Protein AF-A0A317YM47-F1 (afdb_monomer)

Nearest PDB structures (foldseek):
  3ntj-assembly2_D  TM=9.714E-01  e=4.914E-04  Plasmodium falciparum 3D7
  3ntj-assembly2_C  TM=9.735E-01  e=5.631E-04  Plasmodium falciparum 3D7
  1z7d-assembly1_B  TM=9.618E-01  e=5.260E-04  Plasmodium yoelii yoelii
  1z7d-assembly3_E  TM=9.668E-01  e=6.451E-04  Plasmodium yoelii yoelii
  3ntj-assembly1_B  TM=9.731E-01  e=6.906E-04  Plasmodium falciparum 3D7

Structure (mmCIF, N/CA/C/O backbone):
data_AF-A0A317YM47-F1
#
_entry.id   AF-A0A317YM47-F1
#
loop_
_atom_site.group_PDB
_atom_site.id
_atom_site.type_symbol
_atom_site.label_atom_id
_atom_site.label_alt_id
_atom_site.label_comp_id
_atom_site.label_asym_id
_atom_site.label_entity_id
_atom_site.label_seq_id
_atom_site.pdbx_PDB_ins_code
_atom_site.Cartn_x
_atom_site.Cartn_y
_atom_site.Cartn_z
_atom_site.occupancy
_atom_site.B_iso_or_equiv
_atom_site.auth_seq_id
_atom_site.auth_comp_id
_atom_site.auth_asym_id
_atom_site.auth_atom_id
_atom_site.pdbx_PDB_model_num
ATOM 1 N N . MET A 1 1 ? 11.230 -24.481 -0.332 1.00 37.56 1 MET A N 1
ATOM 2 C CA . MET A 1 1 ? 10.811 -23.924 -1.634 1.00 37.56 1 MET A CA 1
ATOM 3 C C . MET A 1 1 ? 9.310 -23.707 -1.555 1.00 37.56 1 MET A C 1
ATOM 5 O O . MET A 1 1 ? 8.577 -24.681 -1.653 1.00 37.56 1 MET A O 1
ATOM 9 N N . TYR A 1 2 ? 8.850 -22.500 -1.218 1.00 42.88 2 TYR A N 1
ATOM 10 C CA . TYR A 1 2 ? 7.416 -22.237 -1.076 1.00 42.88 2 TYR A CA 1
ATOM 11 C C . TYR A 1 2 ? 6.755 -22.315 -2.456 1.00 42.88 2 TYR A C 1
ATOM 13 O O . TYR A 1 2 ? 6.874 -21.395 -3.259 1.00 42.88 2 TYR A O 1
ATOM 21 N N . GLY A 1 3 ? 6.130 -23.457 -2.742 1.00 48.72 3 GLY A N 1
ATOM 22 C CA . GLY A 1 3 ? 5.210 -23.625 -3.856 1.00 48.72 3 GLY A CA 1
ATOM 23 C C . GLY A 1 3 ? 3.867 -23.028 -3.462 1.00 48.72 3 GLY A C 1
ATOM 24 O O . GLY A 1 3 ? 3.157 -23.603 -2.643 1.00 48.72 3 GLY A O 1
ATOM 25 N N . GLY A 1 4 ? 3.562 -21.856 -4.005 1.00 52.31 4 GLY A N 1
ATOM 26 C CA . GLY A 1 4 ? 2.225 -21.275 -4.005 1.00 52.31 4 GLY A CA 1
ATOM 27 C C . GLY A 1 4 ? 1.773 -21.128 -5.451 1.00 52.31 4 GLY A C 1
ATOM 28 O O . GLY A 1 4 ? 2.580 -20.755 -6.303 1.00 52.31 4 GLY A O 1
ATOM 29 N N . ASP A 1 5 ? 0.518 -21.474 -5.725 1.00 57.84 5 ASP A N 1
ATOM 30 C CA . ASP A 1 5 ? -0.122 -21.369 -7.036 1.00 57.84 5 ASP A CA 1
ATOM 31 C C . ASP A 1 5 ? 0.254 -20.065 -7.755 1.00 57.84 5 ASP A C 1
ATOM 33 O O . ASP A 1 5 ? 0.061 -18.972 -7.222 1.00 57.84 5 ASP A O 1
ATOM 37 N N . CYS A 1 6 ? 0.770 -20.169 -8.984 1.00 55.78 6 CYS A N 1
ATOM 38 C CA . CYS A 1 6 ? 1.185 -19.027 -9.805 1.00 55.78 6 CYS A CA 1
ATOM 39 C C . CYS A 1 6 ? -0.045 -18.314 -10.399 1.00 55.78 6 CYS A C 1
ATOM 41 O O . CYS A 1 6 ? -0.243 -18.255 -11.612 1.00 55.78 6 CYS A O 1
ATOM 43 N N . ARG A 1 7 ? -0.944 -17.828 -9.539 1.00 65.19 7 ARG A N 1
ATOM 44 C CA . ARG A 1 7 ? -2.012 -16.917 -9.943 1.00 65.19 7 ARG A CA 1
ATOM 45 C C . ARG A 1 7 ? -1.433 -15.517 -9.943 1.00 65.19 7 ARG A C 1
ATOM 47 O O . ARG A 1 7 ? -1.221 -14.939 -8.885 1.00 65.19 7 ARG A O 1
ATOM 54 N N . VAL A 1 8 ? -1.194 -14.987 -11.139 1.00 72.88 8 VAL A N 1
ATOM 55 C CA . VAL A 1 8 ? -0.821 -13.582 -11.319 1.00 72.88 8 VAL A CA 1
ATOM 56 C C . VAL A 1 8 ? -1.937 -12.718 -10.743 1.00 72.88 8 VAL A C 1
ATOM 58 O O . VAL A 1 8 ? -3.071 -12.734 -11.226 1.00 72.88 8 VAL A O 1
ATOM 61 N N . THR A 1 9 ? 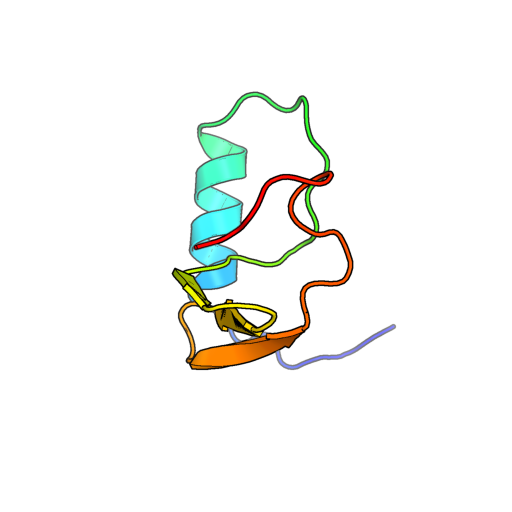-1.622 -11.983 -9.685 1.00 85.00 9 THR A N 1
ATOM 62 C CA . THR A 1 9 ? -2.559 -11.087 -9.015 1.00 85.00 9 THR A CA 1
ATOM 63 C C . THR A 1 9 ? -2.491 -9.689 -9.622 1.00 85.00 9 THR A C 1
ATOM 65 O O . THR A 1 9 ? -1.526 -9.297 -10.284 1.00 85.00 9 THR A O 1
ATOM 68 N N . LYS A 1 10 ? -3.516 -8.875 -9.356 1.00 88.00 10 LYS A N 1
ATOM 69 C CA . LYS A 1 10 ? -3.494 -7.449 -9.709 1.00 88.00 10 LYS A CA 1
ATOM 70 C C . LYS A 1 10 ? -2.314 -6.715 -9.048 1.00 88.00 10 LYS A C 1
ATOM 72 O O . LYS A 1 10 ? -1.776 -5.780 -9.637 1.00 88.00 10 LYS A O 1
ATOM 77 N N . SER A 1 11 ? -1.888 -7.162 -7.866 1.00 89.88 11 SER A N 1
ATOM 78 C CA . SER A 1 11 ? -0.714 -6.644 -7.159 1.00 89.88 11 SER A CA 1
ATOM 79 C C . SER A 1 11 ? 0.583 -6.922 -7.924 1.00 89.88 11 SER A C 1
ATOM 81 O O . SER A 1 11 ? 1.393 -6.012 -8.082 1.00 89.88 11 SER A O 1
ATOM 83 N N . ASP A 1 12 ? 0.747 -8.122 -8.489 1.00 90.06 12 ASP A N 1
ATOM 84 C CA . ASP A 1 12 ? 1.945 -8.486 -9.263 1.00 90.06 12 ASP A CA 1
ATOM 85 C C . ASP A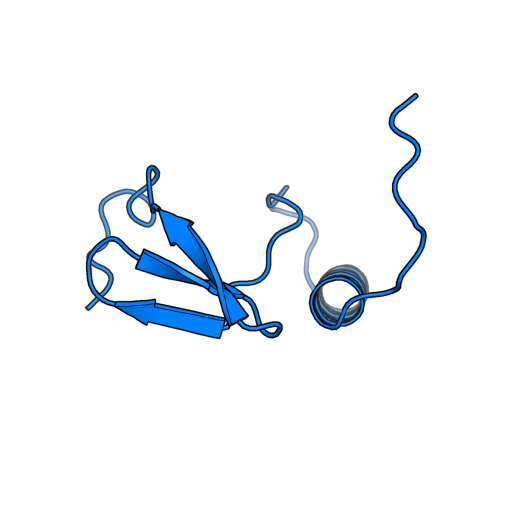 1 12 ? 2.121 -7.601 -10.501 1.00 90.06 12 ASP A C 1
ATOM 87 O O . ASP A 1 12 ? 3.222 -7.120 -10.782 1.00 90.06 12 ASP A O 1
ATOM 91 N N . ALA A 1 13 ? 1.024 -7.319 -11.209 1.00 90.88 13 ALA A N 1
ATOM 92 C CA . ALA A 1 13 ? 1.035 -6.430 -12.369 1.00 90.88 13 ALA A CA 1
ATOM 93 C C . ALA A 1 13 ? 1.454 -4.994 -11.998 1.00 90.88 13 ALA A C 1
ATOM 95 O O . ALA A 1 13 ? 2.220 -4.354 -12.723 1.00 90.88 13 ALA A O 1
ATOM 96 N N . LEU A 1 14 ? 0.985 -4.489 -10.853 1.00 90.19 14 LEU A N 1
ATOM 97 C CA . LEU A 1 14 ? 1.341 -3.156 -10.360 1.00 90.19 14 LEU A CA 1
ATOM 98 C C . LEU A 1 14 ? 2.805 -3.093 -9.908 1.00 90.19 14 LEU A C 1
ATOM 100 O O . LEU A 1 14 ? 3.505 -2.142 -10.252 1.00 90.19 14 LEU A O 1
ATOM 104 N N . ILE A 1 15 ? 3.301 -4.128 -9.228 1.00 91.00 15 ILE A N 1
ATOM 105 C CA . ILE A 1 15 ? 4.715 -4.238 -8.842 1.00 91.00 15 ILE A CA 1
ATOM 106 C C . ILE A 1 15 ? 5.611 -4.266 -10.087 1.00 91.00 15 ILE A C 1
ATOM 108 O O . ILE A 1 15 ? 6.624 -3.565 -10.131 1.00 91.00 15 ILE A O 1
ATOM 112 N N . ALA A 1 16 ? 5.240 -5.033 -11.117 1.00 90.69 16 ALA A N 1
ATOM 113 C CA . ALA A 1 16 ? 5.980 -5.088 -12.376 1.00 90.69 16 ALA A CA 1
ATOM 114 C C . ALA A 1 16 ? 6.036 -3.718 -13.071 1.00 90.69 16 ALA A C 1
ATOM 116 O O . ALA A 1 16 ? 7.102 -3.298 -13.524 1.00 90.69 16 ALA A O 1
ATOM 117 N N . LYS A 1 17 ? 4.918 -2.980 -13.089 1.00 90.62 17 LYS A N 1
ATOM 118 C CA . LYS A 1 17 ? 4.862 -1.621 -13.644 1.00 90.62 17 LYS A CA 1
ATOM 119 C C . LYS A 1 17 ? 5.790 -0.658 -12.898 1.00 90.62 17 LYS A C 1
ATOM 121 O O . LYS A 1 17 ? 6.550 0.064 -13.537 1.00 90.62 17 LYS A O 1
ATOM 126 N N . THR A 1 18 ? 5.780 -0.673 -11.564 1.00 89.06 18 THR A N 1
ATOM 127 C CA . THR A 1 18 ? 6.660 0.189 -10.755 1.00 89.06 18 THR A CA 1
ATOM 128 C C . THR A 1 18 ? 8.132 -0.156 -10.957 1.00 89.06 18 THR A C 1
ATOM 130 O O . THR A 1 18 ? 8.954 0.748 -11.058 1.00 89.06 18 THR A O 1
ATOM 133 N N . LYS A 1 19 ? 8.478 -1.443 -11.096 1.00 88.19 19 LYS A N 1
ATOM 134 C CA . LYS A 1 19 ? 9.847 -1.861 -11.439 1.00 88.19 19 LYS A CA 1
ATOM 135 C C . LYS A 1 19 ? 10.286 -1.362 -12.816 1.00 88.19 19 LYS A C 1
ATOM 137 O O . LYS A 1 19 ? 11.457 -1.068 -12.990 1.00 88.19 19 LYS A O 1
ATOM 142 N N . HIS A 1 20 ? 9.386 -1.285 -13.790 1.00 89.88 20 HIS A N 1
ATOM 143 C CA . HIS A 1 20 ? 9.747 -0.839 -15.135 1.00 89.88 20 HIS A CA 1
ATOM 144 C C . HIS A 1 20 ? 9.869 0.688 -15.250 1.00 89.88 20 HIS A C 1
ATOM 146 O O . HIS A 1 20 ? 10.706 1.181 -16.000 1.00 89.88 20 HIS A O 1
ATOM 152 N N . CYS A 1 21 ? 9.033 1.436 -14.522 1.00 88.31 21 CYS A N 1
ATOM 153 C CA . CYS A 1 21 ? 8.919 2.889 -14.680 1.00 88.31 21 CYS A CA 1
ATOM 154 C C . CYS A 1 21 ? 9.540 3.713 -13.535 1.00 88.31 21 CYS A C 1
ATOM 156 O O . CYS A 1 21 ? 9.684 4.924 -13.682 1.00 88.31 21 CYS A O 1
ATOM 158 N N . GLY A 1 22 ? 9.848 3.105 -12.388 1.00 85.56 22 GLY A N 1
ATOM 159 C CA . GLY A 1 22 ? 10.347 3.791 -11.193 1.00 85.56 22 GLY A CA 1
ATOM 160 C C . GLY A 1 22 ? 11.867 3.731 -11.033 1.00 85.56 22 GLY A C 1
ATOM 161 O O . GLY A 1 22 ? 12.530 2.834 -11.546 1.00 85.56 22 GLY A O 1
ATOM 162 N N . VAL A 1 23 ? 12.422 4.672 -10.266 1.00 87.56 23 VAL A N 1
ATOM 163 C CA . VAL A 1 23 ? 13.831 4.629 -9.838 1.00 87.56 23 VAL A CA 1
ATOM 164 C C . VAL A 1 23 ? 14.007 3.558 -8.751 1.00 87.56 23 VAL A C 1
ATOM 166 O O . VAL A 1 23 ? 13.188 3.438 -7.843 1.00 87.56 23 VAL A O 1
ATOM 169 N N . HIS A 1 24 ? 15.082 2.771 -8.828 1.00 87.69 24 HIS A N 1
ATOM 170 C CA . HIS A 1 24 ? 15.342 1.621 -7.949 1.00 87.69 24 HIS A CA 1
ATOM 171 C C . HIS A 1 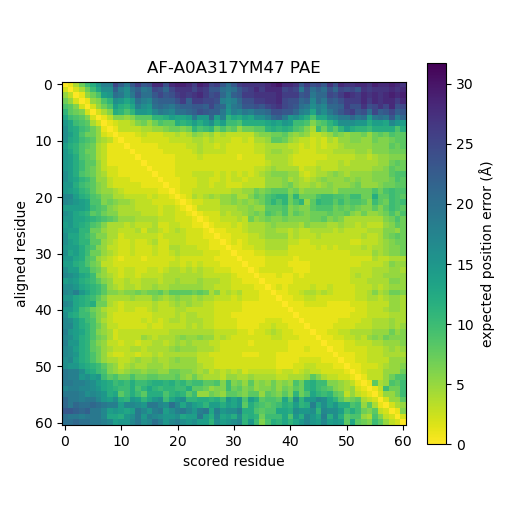24 ? 16.034 1.987 -6.622 1.00 87.69 24 HIS 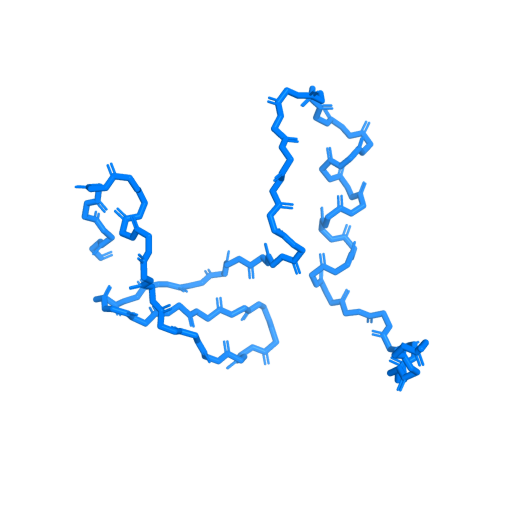A C 1
ATOM 173 O O . HIS A 1 24 ? 17.095 1.458 -6.302 1.00 87.69 24 HIS A O 1
ATOM 179 N N . ASN A 1 25 ? 15.466 2.903 -5.842 1.00 91.81 25 ASN A N 1
ATOM 180 C CA . ASN A 1 25 ? 16.032 3.350 -4.558 1.00 91.81 25 ASN A CA 1
ATOM 181 C C . ASN A 1 25 ? 15.313 2.794 -3.315 1.00 91.81 25 ASN A C 1
ATOM 183 O O . ASN A 1 25 ? 15.748 3.052 -2.196 1.00 91.81 25 ASN A O 1
ATOM 187 N N . TYR A 1 26 ? 14.252 2.006 -3.496 1.00 86.88 26 TYR A N 1
ATOM 188 C CA . TYR A 1 26 ? 13.547 1.311 -2.420 1.00 86.88 26 TYR A CA 1
ATOM 189 C C . TYR A 1 26 ? 13.476 -0.190 -2.704 1.00 86.88 26 TYR A C 1
ATOM 191 O O . TYR A 1 26 ? 13.369 -0.610 -3.858 1.00 86.88 26 TYR A O 1
ATOM 199 N N . LEU A 1 27 ? 13.473 -0.994 -1.638 1.00 90.19 27 LEU A N 1
ATOM 200 C CA . LEU A 1 27 ? 13.208 -2.432 -1.682 1.00 90.19 27 LEU A CA 1
ATOM 201 C C . LEU A 1 27 ? 11.891 -2.726 -0.940 1.00 90.19 27 LEU A C 1
ATOM 203 O O . LEU A 1 27 ? 11.921 -3.138 0.220 1.00 90.19 27 LEU A O 1
ATOM 207 N N . PRO A 1 28 ? 10.728 -2.439 -1.555 1.00 90.25 28 PRO A N 1
ATOM 208 C CA . PRO A 1 28 ? 9.444 -2.600 -0.891 1.00 90.25 28 PRO A CA 1
ATOM 209 C C . PRO A 1 28 ? 9.079 -4.077 -0.717 1.00 90.25 28 PRO A C 1
ATOM 211 O O . PRO A 1 28 ? 9.472 -4.938 -1.509 1.00 90.25 28 PRO A O 1
ATOM 214 N N . LEU A 1 29 ? 8.260 -4.350 0.298 1.00 90.12 29 LEU A N 1
ATOM 215 C CA . LEU A 1 29 ? 7.566 -5.628 0.432 1.00 90.12 29 LEU A CA 1
ATOM 216 C C . LEU A 1 29 ? 6.707 -5.897 -0.819 1.00 90.12 29 LEU A C 1
ATOM 218 O O . LEU A 1 29 ? 6.193 -4.946 -1.414 1.00 90.12 29 LEU A O 1
ATOM 222 N N . PRO A 1 30 ? 6.513 -7.167 -1.224 1.00 90.12 30 PRO A N 1
ATOM 223 C CA . PRO A 1 30 ? 5.693 -7.528 -2.381 1.00 90.12 30 PRO A CA 1
ATOM 224 C C . PRO A 1 30 ? 4.190 -7.422 -2.059 1.00 90.12 30 PRO A C 1
ATOM 226 O O . PRO A 1 30 ? 3.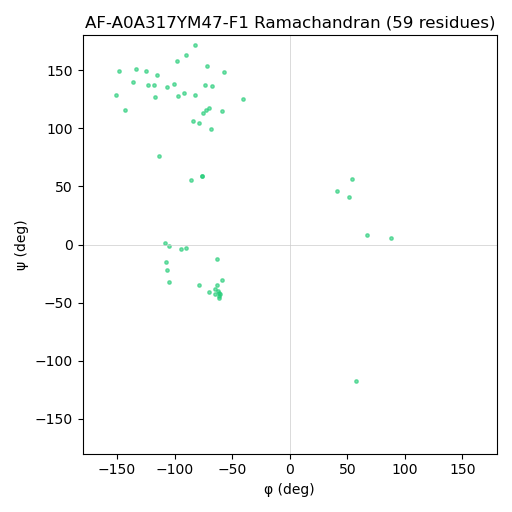451 -8.397 -2.134 1.00 90.12 30 PRO A O 1
ATOM 229 N N . LEU A 1 31 ? 3.744 -6.230 -1.661 1.00 89.69 31 LEU A N 1
ATOM 230 C CA . LEU A 1 31 ? 2.374 -5.911 -1.278 1.00 89.69 31 LEU A CA 1
ATOM 231 C C . LEU A 1 31 ? 1.973 -4.577 -1.909 1.00 89.69 31 LEU A C 1
ATOM 233 O O . LEU A 1 31 ? 2.749 -3.623 -1.926 1.00 89.69 31 LEU A O 1
ATOM 237 N N . VAL A 1 32 ? 0.737 -4.509 -2.393 1.00 93.75 32 VAL A N 1
ATOM 238 C CA . VAL A 1 32 ? 0.123 -3.272 -2.876 1.00 93.75 32 VAL A CA 1
ATOM 239 C C . VAL A 1 32 ? -1.078 -2.968 -1.997 1.00 93.75 32 VAL A C 1
ATOM 241 O O . VAL A 1 32 ? -1.943 -3.822 -1.830 1.00 93.75 32 VAL A O 1
ATOM 244 N N . ILE A 1 33 ? -1.134 -1.755 -1.455 1.00 92.75 33 ILE A N 1
ATOM 245 C CA . ILE A 1 33 ? -2.252 -1.266 -0.646 1.00 92.75 33 ILE A CA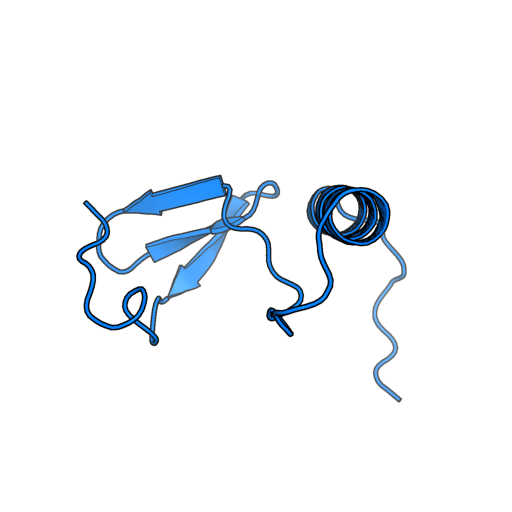 1
ATOM 246 C C . ILE A 1 33 ? -3.166 -0.446 -1.562 1.00 92.75 33 ILE A C 1
ATOM 248 O O . ILE A 1 33 ? -2.692 0.433 -2.280 1.00 92.75 33 ILE A O 1
ATOM 252 N N . ALA A 1 34 ? -4.459 -0.763 -1.571 1.00 94.00 34 ALA A N 1
ATOM 253 C CA . ALA A 1 34 ? -5.483 -0.069 -2.351 1.00 94.00 34 ALA A CA 1
ATOM 254 C C . ALA A 1 34 ? -6.372 0.839 -1.490 1.00 94.00 34 ALA A C 1
ATOM 256 O O . ALA A 1 34 ? -6.852 1.855 -1.983 1.00 94.00 34 ALA A O 1
ATOM 257 N N . ASP A 1 35 ? -6.599 0.455 -0.234 1.00 93.00 35 ASP A N 1
ATOM 258 C CA . ASP A 1 35 ? -7.445 1.164 0.726 1.00 93.00 35 ASP A CA 1
ATOM 259 C C . ASP A 1 35 ? -6.883 0.961 2.141 1.00 93.00 35 ASP A C 1
ATOM 261 O O . ASP A 1 35 ? -6.251 -0.066 2.421 1.00 93.00 35 ASP A O 1
ATOM 265 N N . ALA A 1 36 ? -7.078 1.942 3.014 1.00 92.06 36 ALA A N 1
ATOM 266 C CA . ALA A 1 36 ? -6.535 1.950 4.361 1.00 92.06 36 ALA A CA 1
ATOM 267 C C . ALA A 1 36 ? -7.452 2.747 5.302 1.00 92.06 36 ALA A C 1
ATOM 269 O O . ALA A 1 36 ? -7.804 3.882 5.004 1.00 92.06 36 ALA A O 1
ATOM 270 N N . GLU A 1 37 ? -7.832 2.148 6.432 1.00 90.62 37 GLU A N 1
ATOM 271 C CA . GLU A 1 37 ? -8.728 2.752 7.426 1.00 90.62 37 GLU A CA 1
ATOM 272 C C . GLU A 1 37 ? -8.273 2.356 8.839 1.00 90.62 37 GLU A C 1
ATOM 274 O O . GLU A 1 37 ? -8.281 1.176 9.216 1.00 90.62 37 GLU A O 1
ATOM 279 N N . GLY A 1 38 ? -7.860 3.343 9.638 1.00 88.38 38 GLY A N 1
ATOM 280 C CA . G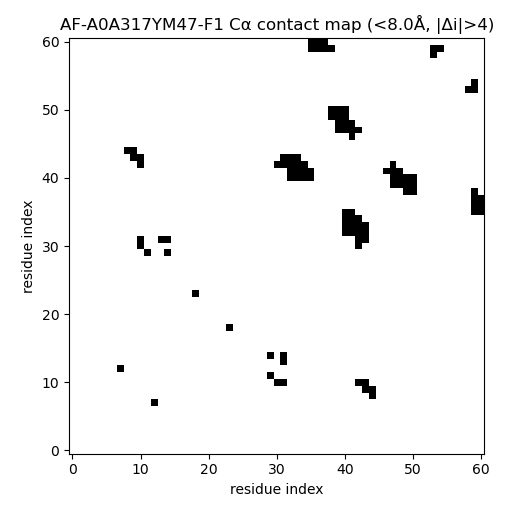LY A 1 38 ? -7.309 3.107 10.973 1.00 88.38 38 GLY A CA 1
ATOM 281 C C . GLY A 1 38 ? -6.087 2.182 10.936 1.00 88.38 38 GLY A C 1
ATOM 282 O O . GLY A 1 38 ? -5.068 2.516 10.343 1.00 88.38 38 GLY A O 1
ATOM 283 N N . VAL A 1 39 ? -6.182 1.013 11.581 1.00 90.50 39 VAL A N 1
ATOM 284 C CA . VAL A 1 39 ? -5.097 0.006 11.623 1.00 90.50 39 VAL A CA 1
ATOM 285 C C . VAL A 1 39 ? -5.157 -1.013 10.481 1.00 90.50 39 VAL A C 1
ATOM 287 O O . VAL A 1 39 ? -4.303 -1.897 10.407 1.00 90.50 39 VAL A O 1
ATOM 290 N N . TRP A 1 40 ? -6.175 -0.946 9.621 1.00 93.12 40 TRP A N 1
ATOM 291 C CA . TRP A 1 40 ? -6.440 -1.962 8.606 1.00 93.12 40 TRP A CA 1
ATOM 292 C C . TRP A 1 40 ? -6.078 -1.476 7.208 1.00 93.12 40 TRP A C 1
ATOM 294 O O . TRP A 1 40 ? -6.459 -0.388 6.790 1.00 93.12 40 TRP A O 1
ATOM 304 N N . LEU A 1 41 ? -5.408 -2.345 6.457 1.00 93.69 41 LEU A N 1
ATOM 305 C CA . LEU A 1 41 ? -5.034 -2.158 5.061 1.00 93.69 41 LEU A CA 1
ATOM 306 C C . LEU A 1 41 ? -5.756 -3.191 4.202 1.00 93.69 41 LEU A C 1
ATOM 308 O O . LEU A 1 41 ? -5.946 -4.331 4.634 1.00 93.69 41 LEU A O 1
ATOM 312 N N . LYS A 1 42 ? -6.117 -2.821 2.975 1.00 94.44 42 LYS A N 1
ATOM 313 C CA . LYS A 1 42 ? -6.677 -3.734 1.973 1.00 94.44 42 LYS A CA 1
ATOM 314 C C . LYS A 1 42 ? -5.838 -3.720 0.707 1.00 94.44 42 LYS A C 1
ATOM 316 O O . LYS A 1 42 ? -5.456 -2.652 0.230 1.00 94.44 42 LYS A O 1
ATOM 321 N N . ASP A 1 43 ? -5.593 -4.893 0.136 1.00 94.25 43 ASP A N 1
ATOM 322 C CA . ASP A 1 43 ? -5.023 -5.001 -1.208 1.00 94.25 43 ASP A CA 1
ATOM 323 C C . ASP A 1 43 ? -6.109 -4.856 -2.303 1.00 94.25 43 ASP A C 1
ATOM 325 O O . ASP A 1 43 ? -7.309 -4.854 -2.003 1.00 94.25 43 ASP A O 1
ATOM 329 N N . PRO A 1 44 ? -5.737 -4.753 -3.596 1.00 92.81 44 PRO A N 1
ATOM 330 C CA . PRO A 1 44 ? -6.706 -4.678 -4.691 1.00 92.81 44 PRO A CA 1
ATOM 331 C C . PRO A 1 44 ? -7.607 -5.913 -4.866 1.00 92.81 44 PRO A C 1
ATOM 333 O O . PRO A 1 44 ? -8.551 -5.845 -5.655 1.00 92.81 44 PRO A O 1
ATOM 336 N N . ALA A 1 45 ? -7.294 -7.036 -4.214 1.00 89.88 45 ALA A N 1
ATOM 337 C CA . ALA A 1 45 ? -8.099 -8.256 -4.206 1.00 89.88 45 ALA A CA 1
ATOM 338 C C . ALA A 1 45 ? -9.053 -8.320 -2.994 1.00 89.88 45 ALA A C 1
ATOM 340 O O . ALA A 1 45 ? -9.874 -9.232 -2.914 1.00 89.88 45 ALA A O 1
ATOM 341 N N . GLY A 1 46 ? -8.985 -7.343 -2.082 1.00 91.81 46 GLY A N 1
ATOM 342 C CA . GLY A 1 46 ? -9.811 -7.251 -0.879 1.00 91.81 46 GLY A CA 1
ATOM 343 C C . GLY A 1 46 ? -9.240 -7.976 0.344 1.00 91.81 46 GLY A C 1
ATOM 344 O O . GLY A 1 46 ? -9.911 -8.021 1.378 1.00 91.81 46 GLY A O 1
ATOM 345 N N . ASN A 1 47 ? -8.023 -8.523 0.270 1.00 92.94 47 ASN A N 1
ATOM 346 C CA . ASN A 1 47 ? -7.366 -9.136 1.425 1.00 92.94 47 ASN A CA 1
ATOM 347 C C . ASN A 1 47 ? -7.031 -8.058 2.461 1.00 92.94 47 ASN A C 1
ATOM 349 O O . ASN A 1 47 ? -6.536 -6.991 2.099 1.00 92.94 47 ASN A O 1
ATOM 353 N N . ARG A 1 48 ? -7.292 -8.339 3.746 1.00 94.19 48 ARG A N 1
ATOM 354 C CA . ARG A 1 48 ? -7.053 -7.408 4.861 1.00 94.19 48 ARG A CA 1
ATOM 355 C C . ARG A 1 48 ? -5.767 -7.722 5.617 1.00 94.19 48 ARG A C 1
ATOM 357 O O . ARG A 1 48 ? -5.518 -8.877 5.951 1.00 94.19 48 ARG A O 1
ATOM 364 N N . TYR A 1 49 ? -5.026 -6.675 5.963 1.00 93.19 49 TYR A N 1
ATOM 365 C CA . TYR A 1 49 ? -3.768 -6.730 6.708 1.00 93.19 49 TYR A CA 1
ATOM 366 C C . TYR A 1 49 ? -3.768 -5.691 7.830 1.00 93.19 49 TYR A C 1
ATOM 368 O O . TYR A 1 49 ? -4.418 -4.655 7.711 1.00 93.19 49 TYR A O 1
ATOM 376 N N . MET A 1 50 ? -3.042 -5.959 8.914 1.00 92.56 50 MET A N 1
ATOM 377 C CA . MET A 1 50 ? -2.840 -4.997 9.999 1.00 92.56 50 MET A CA 1
ATOM 378 C C . MET A 1 50 ? -1.569 -4.185 9.736 1.00 92.56 50 MET A C 1
ATOM 380 O O . MET A 1 50 ? -0.521 -4.773 9.460 1.00 92.56 50 MET A O 1
ATOM 384 N N . ASP A 1 51 ? -1.645 -2.857 9.829 1.00 90.44 51 ASP A N 1
ATOM 385 C CA . ASP A 1 51 ? -0.462 -2.002 9.733 1.00 90.44 51 ASP A CA 1
ATOM 386 C C . ASP A 1 51 ? 0.352 -2.062 11.036 1.00 90.44 51 ASP A C 1
ATOM 388 O O . ASP A 1 51 ? -0.091 -1.614 12.093 1.00 90.44 51 ASP A O 1
ATOM 392 N N . MET A 1 52 ? 1.553 -2.635 10.951 1.00 89.50 52 MET A N 1
ATOM 393 C CA . MET A 1 52 ? 2.527 -2.711 12.048 1.00 89.50 52 MET A CA 1
ATOM 394 C C . MET A 1 52 ? 3.735 -1.782 11.840 1.00 89.50 52 MET A C 1
ATOM 396 O O . MET A 1 52 ? 4.648 -1.773 12.663 1.00 89.50 52 MET A O 1
ATOM 400 N N . LEU A 1 53 ? 3.759 -1.017 10.744 1.00 86.62 53 LEU A N 1
ATOM 401 C CA . LEU A 1 53 ? 4.810 -0.047 10.425 1.00 86.62 53 LEU A CA 1
ATOM 402 C C . LEU A 1 53 ? 4.330 1.403 10.621 1.00 86.62 53 LEU A C 1
ATOM 404 O O . LEU A 1 53 ? 5.158 2.300 10.799 1.00 86.62 53 LEU A O 1
ATOM 408 N N . ALA A 1 54 ? 3.012 1.630 10.589 1.00 81.44 54 ALA A N 1
ATOM 409 C CA . ALA A 1 54 ? 2.349 2.925 10.745 1.00 81.44 54 ALA A CA 1
ATOM 410 C C . ALA A 1 54 ? 2.917 3.995 9.800 1.00 81.44 54 ALA A C 1
ATOM 412 O O . ALA A 1 54 ? 3.196 5.109 10.231 1.00 81.44 54 ALA A O 1
ATOM 413 N N . ALA A 1 55 ? 3.203 3.621 8.545 1.00 77.94 55 ALA A N 1
ATOM 414 C CA . ALA A 1 55 ? 3.846 4.479 7.540 1.00 77.94 55 ALA A CA 1
ATOM 415 C C . ALA A 1 55 ? 5.001 5.345 8.103 1.00 77.94 55 ALA A C 1
ATOM 417 O O . ALA A 1 55 ? 5.066 6.552 7.865 1.00 77.94 55 ALA A O 1
ATOM 418 N N . TYR A 1 56 ? 5.895 4.733 8.892 1.00 76.94 56 TYR A N 1
ATOM 419 C CA . TYR A 1 56 ? 6.963 5.435 9.616 1.00 76.94 56 TYR A CA 1
ATOM 420 C C . TYR A 1 56 ? 6.412 6.578 10.493 1.00 76.94 56 TYR A C 1
ATOM 422 O O . TYR A 1 56 ? 6.794 7.737 10.356 1.00 76.94 56 TYR A O 1
ATOM 430 N N . LEU A 1 57 ? 5.480 6.233 11.389 1.00 69.75 57 LEU A N 1
ATOM 431 C CA . LEU A 1 57 ? 4.768 7.137 12.308 1.00 69.75 57 LEU A CA 1
ATOM 432 C C . LEU A 1 57 ? 3.810 8.146 11.642 1.00 69.75 57 LEU A C 1
ATOM 434 O O . LEU A 1 57 ? 3.276 9.021 12.326 1.00 69.75 57 LEU A O 1
ATOM 438 N N . SER A 1 58 ? 3.563 8.037 10.336 1.00 68.38 58 SER A N 1
ATOM 439 C CA . SER A 1 58 ? 2.577 8.869 9.645 1.00 68.38 58 SER A CA 1
ATOM 440 C C . SER A 1 58 ? 1.178 8.285 9.834 1.00 68.38 58 SER A C 1
ATOM 442 O O . SER A 1 58 ? 0.945 7.104 9.588 1.00 68.38 58 SER A O 1
ATOM 444 N N . LEU A 1 59 ? 0.225 9.112 10.268 1.00 58.75 59 LEU A N 1
ATOM 445 C CA . LEU A 1 59 ? -1.153 8.663 10.454 1.00 58.75 59 LEU A CA 1
ATOM 446 C C . LEU A 1 59 ? -1.812 8.405 9.098 1.00 58.75 59 LEU A C 1
ATOM 448 O O . LEU A 1 59 ? -2.015 9.327 8.308 1.00 58.75 59 LEU A O 1
ATOM 452 N N . ILE A 1 60 ? -2.191 7.154 8.877 1.00 63.81 60 ILE A N 1
ATOM 453 C CA . ILE A 1 60 ? -3.188 6.775 7.883 1.00 63.81 60 ILE A CA 1
ATOM 454 C C . ILE A 1 60 ? -4.543 7.218 8.455 1.00 63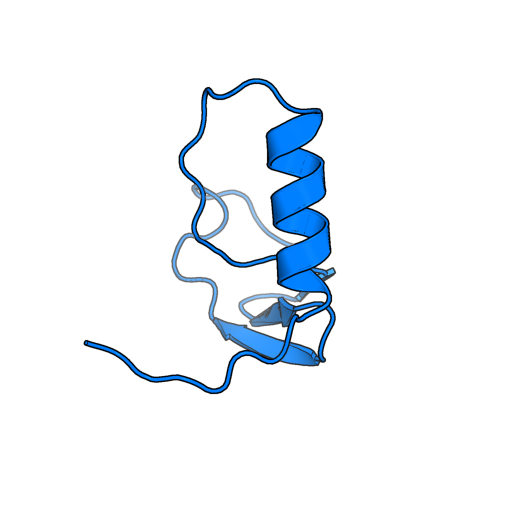.81 60 ILE A C 1
ATOM 456 O O . ILE A 1 60 ? -4.925 6.774 9.539 1.00 63.81 60 ILE A O 1
ATOM 460 N N . ARG A 1 61 ? -5.218 8.161 7.791 1.00 60.25 61 ARG A N 1
ATOM 461 C CA . ARG A 1 61 ? -6.583 8.579 8.146 1.00 60.25 61 ARG A CA 1
ATOM 462 C C . ARG A 1 61 ? -7.598 7.891 7.263 1.00 60.25 61 ARG A C 1
ATOM 464 O O . ARG A 1 61 ? -7.330 7.834 6.046 1.00 60.25 61 ARG A O 1
#

Foldseek 3Di:
DDDDPPDCDPLNVVVVVCVVPHDPPDDDDSFDFDDDDFQWTAGPVGDIDGDPCCVVVPHDD

Mean predicted aligned error: 7.23 Å

Organism: Staphylococcus pseudintermedius (NCBI:txid283734)

pLDDT: mean 83.06, std 14.23, range [37.56, 94.44]

Radius of gyration: 13.29 Å; Cα contacts (8 Å, |Δi|>4): 53; chains: 1; bounding box: 26×33×27 Å

InterPro domains:
  IPR015422 Pyridoxal phosphate-dependent transferase, small domain [G3DSA:3.90.1150.10] (3-61)
  IPR015424 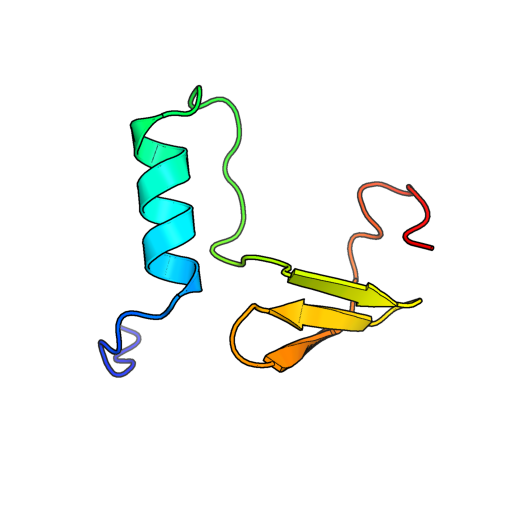Pyridoxal phosphate-dependent transferase [SSF53383] (7-59)

Secondary structure (DSSP, 8-state):
---------HHHHHHHHHHHHS-S-----S----EEETTEEE-TT--EEE-SSHHHH----

Sequence (61 aa):
MYGGDCRVTKSDALIAKTKHCGVHNYLPLPLVIADAEGVWLKDPAGNRYMDMLAAYLSLIR

Solvent-accessible surface area (backbone atoms only — not comparable to full-atom values): 4132 Å² total; per-residue (Å²): 131,92,85,67,84,89,68,86,45,78,51,54,58,52,52,53,49,47,66,75,76,47,82,89,84,72,88,74,71,101,71,50,79,68,47,63,53,70,58,40,33,22,29,88,86,66,55,78,44,74,62,87,62,42,76,81,79,44,84,64,105